Protein AF-A0A2N2APL4-F1 (afdb_monomer)

Sequence (90 aa):
MIQPGQRITEQKPVDDQSVGFGDLLKQAIDEVNSLDQQSSDMKTKLVTGQIDDIAQVMIAAEKSNIAFQLTLQIRNKVIEAYQEIMRMQI

pLDDT: mean 73.27, std 14.98, range [44.41, 95.06]

Mean predicted aligned error: 18.37 Å

Foldseek 3Di:
DDDDDDDDDDDDDPPPPPCDPVNVVVVVVVVVVVVVVVVVVVVVVVVVPDDDDPPVVVVVVVVVVVVVVVVVVVVVVVVVVVVVVVVVVD

Structure (mmCIF, N/CA/C/O backbone):
data_AF-A0A2N2APL4-F1
#
_entry.id   AF-A0A2N2APL4-F1
#
loop_
_atom_site.group_PDB
_atom_site.id
_atom_site.type_symbol
_atom_site.label_atom_id
_atom_site.label_alt_id
_atom_site.label_comp_id
_atom_site.label_asym_id
_atom_site.label_entity_id
_atom_site.label_seq_id
_atom_site.pdbx_PDB_ins_code
_atom_site.Cartn_x
_atom_site.Cartn_y
_atom_site.Cartn_z
_atom_site.occupancy
_atom_site.B_iso_or_equiv
_atom_site.auth_seq_id
_atom_site.auth_comp_id
_atom_site.auth_asym_id
_atom_site.auth_atom_id
_atom_site.pdbx_PDB_model_num
ATOM 1 N N . MET A 1 1 ? 47.594 -29.359 -43.724 1.00 46.00 1 MET A N 1
ATOM 2 C CA . MET A 1 1 ? 47.034 -27.992 -43.863 1.00 46.00 1 MET A CA 1
ATOM 3 C C . MET A 1 1 ? 45.546 -28.030 -43.491 1.00 46.00 1 MET A C 1
ATOM 5 O O . MET A 1 1 ? 45.035 -29.122 -43.278 1.00 46.00 1 MET A O 1
ATOM 9 N N . ILE A 1 2 ? 44.911 -26.870 -43.303 1.00 45.41 2 ILE A N 1
ATOM 10 C CA . ILE A 1 2 ? 43.655 -26.619 -42.545 1.00 45.41 2 ILE A CA 1
ATOM 11 C C . ILE A 1 2 ? 42.475 -26.467 -43.561 1.00 45.41 2 ILE A C 1
ATOM 13 O O . ILE A 1 2 ? 42.768 -26.120 -44.700 1.00 45.41 2 ILE A O 1
ATOM 17 N N . GLN A 1 3 ? 41.173 -26.740 -43.331 1.00 55.94 3 GLN A N 1
ATOM 18 C CA . GLN A 1 3 ? 40.322 -26.922 -42.127 1.00 55.94 3 GLN A CA 1
ATOM 19 C C . GLN A 1 3 ? 39.128 -27.887 -42.391 1.00 55.94 3 GLN A C 1
ATOM 21 O O . GLN A 1 3 ? 38.716 -28.004 -43.546 1.00 55.94 3 GLN A O 1
ATOM 26 N N . PRO A 1 4 ? 38.491 -28.503 -41.368 1.00 54.75 4 PRO A N 1
ATOM 27 C CA . PRO A 1 4 ? 37.176 -29.147 -41.501 1.00 54.75 4 PRO A CA 1
ATOM 28 C C . PRO A 1 4 ? 36.013 -28.181 -41.185 1.00 54.75 4 PRO A C 1
ATOM 30 O O . PRO A 1 4 ? 35.996 -27.553 -40.129 1.00 54.75 4 PRO A O 1
ATOM 33 N N . GLY A 1 5 ? 35.013 -28.092 -42.071 1.00 54.97 5 GLY A N 1
ATOM 34 C CA . GLY A 1 5 ? 33.782 -27.313 -41.857 1.00 54.97 5 GLY A CA 1
ATOM 35 C C . GLY A 1 5 ? 32.641 -28.180 -41.317 1.00 54.97 5 GLY A C 1
ATOM 36 O O . GLY A 1 5 ? 32.147 -29.061 -42.018 1.00 54.97 5 GLY A O 1
ATOM 37 N N . GLN A 1 6 ? 32.235 -27.958 -40.065 1.00 56.72 6 GLN A N 1
ATOM 38 C CA . GLN A 1 6 ? 31.238 -28.784 -39.375 1.00 56.72 6 GLN A CA 1
ATOM 39 C C . GLN A 1 6 ? 29.797 -28.484 -39.820 1.00 56.72 6 GLN A C 1
ATOM 41 O O . GLN A 1 6 ? 29.424 -27.339 -40.061 1.00 56.72 6 GLN A O 1
ATOM 46 N N . ARG A 1 7 ? 28.957 -29.526 -39.846 1.00 55.06 7 ARG A N 1
ATOM 47 C CA . ARG A 1 7 ? 27.495 -29.392 -39.912 1.00 55.06 7 ARG A CA 1
ATOM 48 C C . ARG A 1 7 ? 26.955 -28.981 -38.538 1.00 55.06 7 ARG A C 1
ATOM 50 O O . ARG A 1 7 ? 27.049 -29.776 -37.609 1.00 55.06 7 ARG A O 1
ATOM 57 N N . ILE A 1 8 ? 26.332 -27.809 -38.455 1.00 60.19 8 ILE A N 1
ATOM 58 C CA . ILE A 1 8 ? 25.417 -27.401 -37.375 1.00 60.19 8 ILE A CA 1
ATOM 59 C C . ILE A 1 8 ? 24.220 -26.691 -38.033 1.00 60.19 8 ILE A C 1
ATOM 61 O O . ILE A 1 8 ? 24.320 -25.555 -38.473 1.00 60.19 8 ILE A O 1
ATOM 65 N N . THR A 1 9 ? 23.208 -27.449 -38.462 1.00 49.25 9 THR A N 1
ATOM 66 C CA . THR A 1 9 ? 21.908 -27.572 -37.765 1.00 49.25 9 THR A CA 1
ATOM 67 C C . THR A 1 9 ? 21.214 -26.235 -37.513 1.00 49.25 9 THR A C 1
ATOM 69 O O . THR A 1 9 ? 21.584 -25.509 -36.593 1.00 49.25 9 THR A O 1
ATOM 72 N N . GLU A 1 10 ? 20.141 -25.981 -38.267 1.00 55.00 10 GLU A N 1
ATOM 73 C CA . GLU A 1 10 ? 19.102 -25.016 -37.898 1.00 55.00 10 GLU A CA 1
ATOM 74 C C . GLU A 1 10 ? 18.631 -25.276 -36.462 1.00 55.00 10 GLU A C 1
ATOM 76 O O . GLU A 1 10 ? 18.031 -26.313 -36.176 1.00 55.00 10 GLU A O 1
ATOM 81 N N . GLN A 1 11 ? 18.866 -24.321 -35.564 1.00 46.41 11 GLN A N 1
ATOM 82 C CA . GLN A 1 11 ? 18.147 -24.248 -34.299 1.00 46.41 11 GLN A CA 1
ATOM 83 C C . GLN A 1 11 ? 17.083 -23.161 -34.418 1.00 46.41 11 GLN A C 1
ATOM 85 O O . GLN A 1 11 ? 17.327 -21.968 -34.252 1.00 46.41 11 GLN A O 1
ATOM 90 N N . LYS A 1 12 ? 15.882 -23.638 -34.756 1.00 49.88 12 LYS A N 1
ATOM 91 C CA . LYS A 1 12 ? 14.592 -22.976 -34.538 1.00 49.88 12 LYS A CA 1
ATOM 92 C C . LYS A 1 12 ? 14.572 -22.394 -33.108 1.00 49.88 12 LYS A C 1
ATOM 94 O O . LYS A 1 12 ? 15.138 -23.046 -32.229 1.00 49.88 12 LYS A O 1
ATOM 99 N N . PRO A 1 13 ? 13.985 -21.202 -32.868 1.00 44.41 13 PRO A N 1
ATOM 100 C CA . PRO A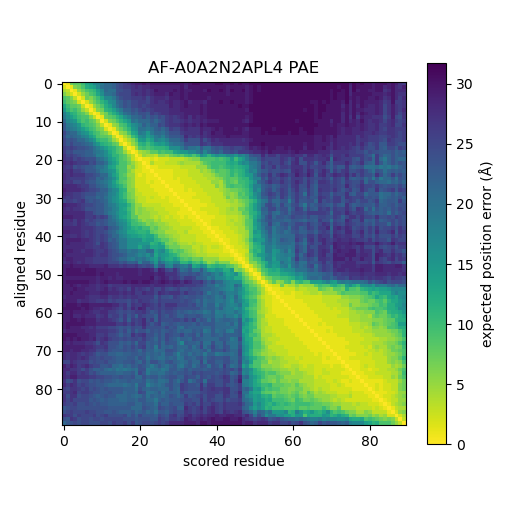 1 13 ? 14.110 -20.514 -31.585 1.00 44.41 13 PRO A CA 1
ATOM 101 C C . PRO A 1 13 ? 13.747 -21.435 -30.425 1.00 44.41 13 PRO A C 1
ATOM 103 O O . PRO A 1 13 ? 12.749 -22.156 -30.491 1.00 44.41 13 PRO A O 1
ATOM 106 N N . VAL A 1 14 ? 14.581 -21.401 -29.385 1.00 52.53 14 VAL A N 1
ATOM 107 C CA . VAL A 1 14 ? 14.291 -22.056 -28.114 1.00 52.53 14 VAL A CA 1
ATOM 108 C C . VAL A 1 14 ? 13.004 -21.435 -27.591 1.00 52.53 14 VAL A C 1
ATOM 110 O O . VAL A 1 14 ? 12.969 -20.244 -27.288 1.00 52.53 14 VAL A O 1
ATOM 113 N N . ASP A 1 15 ? 11.953 -22.249 -27.549 1.00 49.56 15 ASP A N 1
ATOM 114 C CA . ASP A 1 15 ? 10.726 -21.963 -26.818 1.00 49.56 15 ASP A CA 1
ATOM 115 C C . ASP A 1 15 ? 11.087 -21.965 -25.333 1.00 49.56 15 ASP A C 1
ATOM 117 O O . ASP A 1 15 ? 11.080 -22.997 -24.659 1.00 49.56 15 ASP A O 1
ATOM 121 N N . ASP A 1 16 ? 11.557 -20.809 -24.872 1.00 48.03 16 ASP A N 1
ATOM 122 C CA . ASP A 1 16 ? 11.894 -20.581 -23.484 1.00 48.03 16 ASP A CA 1
ATOM 123 C C . ASP A 1 16 ? 10.586 -20.587 -22.699 1.00 48.03 16 ASP A C 1
ATOM 125 O O . ASP A 1 16 ? 9.856 -19.600 -22.658 1.00 48.03 16 ASP A O 1
ATOM 129 N N . GLN A 1 17 ? 10.300 -21.726 -22.069 1.00 52.84 17 GLN A N 1
ATOM 130 C CA . GLN A 1 17 ? 9.239 -21.903 -21.077 1.00 52.84 17 GLN A CA 1
ATOM 131 C C . GLN A 1 17 ? 9.588 -21.158 -19.767 1.00 52.84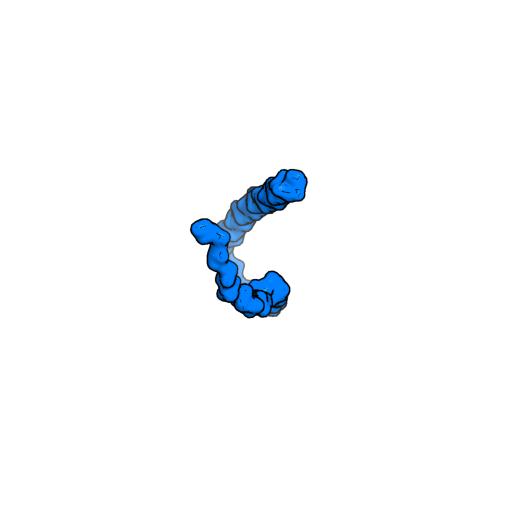 17 GLN A C 1
ATOM 133 O O . GLN A 1 17 ? 9.347 -21.647 -18.661 1.00 52.84 17 GLN A O 1
ATOM 138 N N . SER A 1 18 ? 10.177 -19.965 -19.886 1.00 54.94 18 SER A N 1
ATOM 139 C CA . SER A 1 18 ? 10.159 -18.963 -18.840 1.00 54.94 18 SER A CA 1
ATOM 140 C C . SER A 1 18 ? 8.731 -18.440 -18.739 1.00 54.94 18 SER A C 1
ATOM 142 O O . SER A 1 18 ? 8.097 -18.092 -19.735 1.00 54.94 18 SER A O 1
ATOM 144 N N . VAL A 1 19 ? 8.194 -18.416 -17.517 1.00 61.97 19 VAL A N 1
ATOM 145 C CA . VAL A 1 19 ? 6.898 -17.784 -17.250 1.00 61.97 19 VAL A CA 1
ATOM 146 C C . VAL A 1 19 ? 7.019 -16.336 -17.706 1.00 61.97 19 VAL A C 1
ATOM 148 O O . VAL A 1 19 ? 7.807 -15.572 -17.140 1.00 61.97 19 VAL A O 1
ATOM 151 N N . GLY A 1 20 ? 6.296 -15.980 -18.769 1.00 76.75 20 GLY A N 1
ATOM 152 C CA . GLY A 1 20 ? 6.488 -14.704 -19.433 1.00 76.75 20 GLY A CA 1
ATOM 153 C C . GLY A 1 20 ? 6.209 -13.563 -18.464 1.00 76.75 20 GLY A C 1
ATOM 154 O O . GLY A 1 20 ? 5.317 -13.654 -17.621 1.00 76.75 20 GLY A O 1
ATOM 155 N N . PHE A 1 21 ? 6.918 -12.440 -18.601 1.00 71.94 21 PHE A N 1
ATOM 156 C CA . PHE A 1 21 ? 6.636 -11.253 -17.784 1.00 71.94 21 PHE A CA 1
ATOM 157 C C . PHE A 1 21 ? 5.150 -10.837 -17.856 1.00 71.94 21 PHE A C 1
ATOM 159 O O . PHE A 1 21 ? 4.589 -10.376 -16.866 1.00 71.94 21 PHE A O 1
ATOM 166 N N . GLY A 1 22 ? 4.493 -11.065 -19.001 1.00 77.69 22 GLY A N 1
ATOM 167 C CA . GLY A 1 22 ? 3.050 -10.871 -19.167 1.00 77.69 22 GLY A CA 1
ATOM 168 C C . GLY A 1 22 ? 2.180 -11.839 -18.353 1.00 77.69 22 GLY A C 1
ATOM 169 O O . GLY A 1 22 ? 1.162 -11.411 -17.813 1.00 77.69 22 GLY A O 1
ATOM 170 N N . ASP A 1 23 ? 2.584 -13.103 -18.208 1.00 78.31 23 ASP A N 1
ATOM 171 C CA . ASP A 1 23 ? 1.885 -14.084 -17.368 1.00 78.31 23 ASP A CA 1
ATOM 172 C C . ASP A 1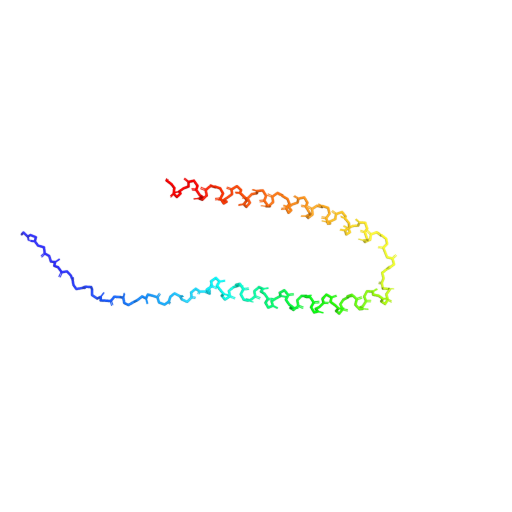 23 ? 2.061 -13.751 -15.884 1.00 78.31 23 ASP A C 1
ATOM 174 O O . ASP A 1 23 ? 1.086 -13.754 -15.135 1.00 78.31 23 ASP A O 1
ATOM 178 N N . LEU A 1 24 ? 3.275 -13.359 -15.481 1.00 76.44 24 LEU A N 1
ATOM 179 C CA . LEU A 1 24 ? 3.571 -12.911 -14.118 1.00 76.44 24 LEU A CA 1
ATOM 180 C C . LEU A 1 24 ? 2.771 -11.645 -13.752 1.00 76.44 24 LEU A C 1
ATOM 182 O O . LEU A 1 24 ? 2.203 -11.550 -12.665 1.00 76.44 24 LEU A O 1
ATOM 186 N N . LEU A 1 25 ? 2.679 -10.686 -14.683 1.00 78.94 25 LEU A N 1
ATOM 187 C CA . LEU A 1 25 ? 1.880 -9.467 -14.534 1.00 78.94 25 LEU A CA 1
ATOM 188 C C . LEU A 1 25 ? 0.381 -9.775 -14.437 1.00 78.94 25 LEU A C 1
ATOM 190 O O . LEU A 1 25 ? -0.314 -9.191 -13.606 1.00 78.94 25 LEU A O 1
ATOM 194 N N . LYS A 1 26 ? -0.122 -10.701 -15.260 1.00 83.06 26 LYS A N 1
ATOM 195 C CA . LYS A 1 26 ? -1.517 -11.148 -15.206 1.00 83.06 26 LYS A CA 1
ATOM 196 C C . LYS A 1 26 ? -1.831 -11.817 -13.867 1.00 83.06 26 LYS A C 1
ATOM 198 O O . LYS A 1 26 ? -2.819 -11.464 -13.233 1.00 83.06 26 LYS A O 1
ATOM 203 N N . GLN A 1 27 ? -0.955 -12.711 -13.413 1.00 82.81 27 GLN A N 1
ATOM 204 C CA . GLN A 1 27 ? -1.094 -13.416 -12.143 1.00 82.81 27 GLN A CA 1
ATOM 205 C C . GLN A 1 27 ? -1.104 -12.442 -10.951 1.00 82.81 27 GLN A C 1
ATOM 207 O O . GLN A 1 27 ? -1.942 -12.581 -10.065 1.00 82.81 27 GLN A O 1
ATOM 212 N N . ALA A 1 28 ? -0.267 -11.397 -10.981 1.00 76.94 28 ALA A N 1
ATOM 213 C CA . ALA A 1 28 ? -0.281 -10.330 -9.979 1.00 76.94 28 ALA A CA 1
ATOM 214 C C . ALA A 1 28 ? -1.579 -9.490 -9.997 1.00 76.94 28 ALA A C 1
ATOM 216 O O . ALA A 1 28 ? -2.068 -9.094 -8.940 1.00 76.94 28 ALA A O 1
ATOM 217 N N . ILE A 1 29 ? -2.166 -9.225 -11.172 1.00 85.88 29 ILE A N 1
ATOM 218 C CA . ILE A 1 29 ? -3.460 -8.523 -11.285 1.00 85.88 29 ILE A CA 1
ATOM 219 C C . ILE A 1 29 ? -4.603 -9.384 -10.721 1.00 85.88 29 ILE A C 1
ATOM 221 O O . ILE A 1 29 ? -5.435 -8.877 -9.964 1.00 85.88 29 ILE A O 1
ATOM 225 N N . ASP A 1 30 ? -4.622 -10.680 -11.039 1.00 87.94 30 ASP A N 1
ATOM 226 C CA . ASP A 1 30 ? -5.615 -11.627 -10.517 1.00 87.94 30 ASP A CA 1
ATOM 227 C C . ASP A 1 30 ? -5.488 -11.789 -8.982 1.00 87.94 30 ASP A C 1
ATOM 229 O O . ASP A 1 30 ? -6.495 -11.843 -8.268 1.00 87.94 30 ASP A O 1
ATOM 233 N N . GLU A 1 31 ? -4.261 -11.781 -8.449 1.00 84.50 31 GLU A N 1
ATOM 234 C CA . GLU A 1 31 ? -3.982 -11.825 -7.008 1.00 84.50 31 GLU A CA 1
ATOM 235 C C . GLU A 1 31 ? -4.445 -10.550 -6.276 1.00 84.50 31 GLU A C 1
ATOM 237 O O . GLU A 1 31 ? -5.093 -10.644 -5.230 1.00 84.50 31 GLU A O 1
ATOM 242 N N . VAL A 1 32 ? -4.216 -9.360 -6.849 1.00 84.88 32 VAL A N 1
ATOM 243 C CA . VAL A 1 32 ? -4.726 -8.082 -6.308 1.00 84.88 32 VAL A CA 1
ATOM 244 C C . VAL A 1 32 ? -6.258 -8.058 -6.262 1.00 84.88 32 VAL A C 1
ATOM 246 O O . VAL A 1 32 ? -6.832 -7.599 -5.274 1.00 84.88 32 VAL A O 1
ATOM 249 N N . ASN A 1 33 ? -6.930 -8.590 -7.286 1.00 86.25 33 ASN A N 1
ATOM 250 C CA . ASN A 1 33 ? -8.393 -8.682 -7.328 1.00 86.25 33 ASN A CA 1
ATOM 251 C C . ASN A 1 33 ? -8.936 -9.610 -6.215 1.00 86.25 33 ASN A C 1
ATOM 253 O O . ASN A 1 33 ? -9.855 -9.250 -5.477 1.00 86.25 33 ASN A O 1
ATOM 257 N N . SER A 1 34 ? -8.297 -10.769 -6.016 1.00 85.69 34 SER A N 1
ATOM 258 C CA . SER A 1 34 ? -8.600 -11.691 -4.906 1.00 85.69 34 SER A CA 1
ATOM 259 C C . SER A 1 34 ? -8.396 -11.044 -3.524 1.00 85.69 34 SER A C 1
ATOM 261 O O . SER A 1 34 ? -9.216 -11.216 -2.614 1.00 85.69 34 SER A O 1
ATOM 263 N N . LEU A 1 35 ? -7.334 -10.245 -3.371 1.00 78.06 35 LEU A N 1
ATOM 264 C CA . LEU A 1 35 ? -7.036 -9.494 -2.150 1.00 78.06 35 LEU A CA 1
ATOM 265 C C . LEU A 1 35 ? -8.072 -8.402 -1.847 1.00 78.06 35 LEU A C 1
ATOM 267 O O . LEU A 1 35 ? -8.442 -8.248 -0.682 1.00 78.06 35 LEU A O 1
ATOM 271 N N . ASP A 1 36 ? -8.582 -7.669 -2.843 1.00 78.56 36 ASP A N 1
ATOM 272 C CA . ASP A 1 36 ? -9.620 -6.652 -2.604 1.00 78.56 36 ASP A CA 1
ATOM 273 C C . ASP A 1 36 ? -10.978 -7.276 -2.237 1.00 78.56 36 ASP A C 1
ATOM 275 O O . ASP A 1 36 ? -11.667 -6.794 -1.327 1.00 78.56 36 ASP A O 1
ATOM 279 N N . GLN A 1 37 ? -11.318 -8.422 -2.839 1.00 85.00 37 GLN A N 1
ATOM 280 C CA . GLN A 1 37 ? -12.497 -9.203 -2.458 1.00 85.00 37 GLN A CA 1
ATOM 281 C C . GLN A 1 37 ? -12.403 -9.672 -0.991 1.00 85.00 37 GLN A C 1
ATOM 283 O O . GLN A 1 37 ? -13.330 -9.445 -0.210 1.00 85.00 37 GLN A O 1
ATOM 288 N N . GLN A 1 38 ? -11.258 -10.232 -0.572 1.00 80.31 38 GLN A N 1
ATOM 289 C CA . GLN A 1 38 ? -11.009 -10.572 0.839 1.00 80.31 38 GLN A CA 1
ATOM 290 C C . GLN A 1 38 ? -10.995 -9.341 1.756 1.00 80.31 38 GLN A C 1
ATOM 292 O O . GLN A 1 38 ? -11.465 -9.410 2.894 1.00 80.31 38 GLN A O 1
ATOM 297 N N . SER A 1 39 ? -10.477 -8.207 1.280 1.00 70.31 39 SER A N 1
ATOM 298 C CA . SER A 1 39 ? -10.478 -6.942 2.017 1.00 70.31 39 SER A CA 1
ATOM 299 C C . SER A 1 39 ? -11.904 -6.462 2.287 1.00 70.31 39 SER A C 1
ATOM 301 O O . SER A 1 39 ? -12.200 -6.007 3.389 1.00 70.31 39 SER A O 1
ATOM 303 N N . SER A 1 40 ? -12.818 -6.611 1.327 1.00 76.31 40 SER A N 1
ATOM 304 C CA . SER A 1 40 ? -14.236 -6.266 1.488 1.00 76.31 40 SER A CA 1
ATOM 305 C C . SER A 1 40 ? -14.966 -7.180 2.483 1.00 76.31 40 SER A C 1
ATOM 307 O O . SER A 1 40 ? -15.706 -6.688 3.342 1.00 76.31 40 SER A O 1
ATOM 309 N N . ASP A 1 41 ? -14.669 -8.481 2.480 1.00 75.69 41 ASP A N 1
ATOM 310 C CA . ASP A 1 41 ? -15.155 -9.419 3.504 1.00 75.69 41 ASP A CA 1
ATOM 311 C C . ASP A 1 41 ? -14.600 -9.096 4.904 1.0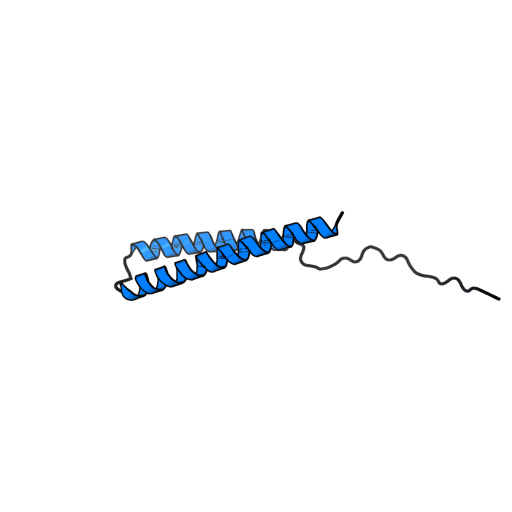0 75.69 41 ASP A C 1
ATOM 313 O O . ASP A 1 41 ? -15.326 -9.151 5.902 1.00 75.69 41 ASP A O 1
ATOM 317 N N . MET A 1 42 ? -13.319 -8.722 5.005 1.00 65.75 42 MET A N 1
ATOM 318 C CA . MET A 1 42 ? -12.705 -8.31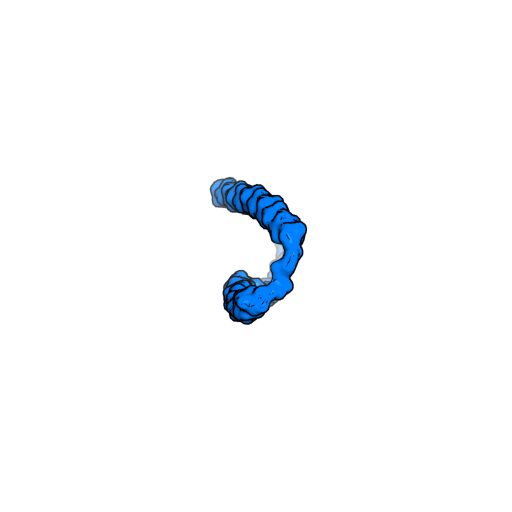5 6.273 1.00 65.75 42 MET A CA 1
ATOM 319 C C . MET A 1 42 ? -13.226 -6.967 6.777 1.00 65.75 42 MET A C 1
ATOM 321 O O . MET A 1 42 ? -13.487 -6.854 7.971 1.00 65.75 42 MET A O 1
ATOM 325 N N . LYS A 1 43 ? -13.463 -5.978 5.904 1.00 64.19 43 LYS A N 1
ATOM 326 C CA . LYS A 1 43 ? -14.149 -4.719 6.260 1.00 64.19 43 LYS A CA 1
ATOM 327 C C . LYS A 1 43 ? -15.534 -5.017 6.839 1.00 64.19 43 LYS A C 1
ATOM 329 O O . LYS A 1 43 ? -15.867 -4.508 7.904 1.00 64.19 43 LYS A O 1
ATOM 334 N N . THR A 1 44 ? -16.296 -5.903 6.195 1.00 66.56 44 THR A N 1
ATOM 335 C CA . THR A 1 44 ? -17.622 -6.333 6.673 1.00 66.56 44 THR A CA 1
ATOM 336 C C . THR A 1 44 ? -17.548 -6.940 8.078 1.00 66.56 44 THR A C 1
ATOM 338 O O . THR A 1 44 ? -18.345 -6.583 8.942 1.00 66.56 44 THR A O 1
ATOM 341 N N . LYS A 1 45 ? -16.547 -7.788 8.351 1.00 61.38 45 LYS A N 1
ATOM 342 C CA . LYS A 1 45 ? -16.300 -8.350 9.693 1.00 61.38 45 LYS A CA 1
ATOM 343 C C . LYS A 1 45 ? -15.825 -7.292 10.700 1.00 61.38 45 LYS A C 1
ATOM 345 O O . LYS A 1 45 ? -16.265 -7.319 11.846 1.00 61.38 45 LYS A O 1
ATOM 350 N N . LEU A 1 46 ? -14.998 -6.330 10.288 1.00 60.22 46 LEU A N 1
ATOM 351 C CA . LEU A 1 46 ? -14.474 -5.268 11.155 1.00 60.22 46 LEU A CA 1
ATOM 352 C C . LEU A 1 46 ? -15.582 -4.340 11.680 1.00 60.22 46 LEU A C 1
ATOM 354 O O . LEU A 1 46 ? -15.575 -3.994 12.859 1.00 60.22 46 LEU A O 1
ATOM 358 N N . VAL A 1 47 ? -16.575 -4.007 10.845 1.00 63.25 47 VAL A N 1
ATOM 359 C CA . VAL A 1 47 ? -17.743 -3.196 11.253 1.00 63.25 47 VAL A CA 1
ATOM 360 C C . VAL A 1 47 ? -18.600 -3.909 12.321 1.00 63.25 47 VAL A C 1
ATOM 362 O O . VAL A 1 47 ? -19.372 -3.253 13.014 1.00 63.25 47 VAL A O 1
ATOM 365 N N . THR A 1 48 ? -18.419 -5.221 12.541 1.00 64.56 48 THR A N 1
ATOM 366 C CA . THR A 1 48 ? -19.069 -5.957 13.649 1.00 64.56 48 THR A CA 1
ATOM 367 C C . THR A 1 48 ? -18.379 -5.814 15.017 1.00 64.56 48 THR A C 1
ATOM 369 O O . THR A 1 48 ? -18.905 -6.328 15.998 1.00 64.56 48 THR A O 1
ATOM 372 N N . GLY A 1 49 ? -17.253 -5.088 15.114 1.00 53.50 49 GLY A N 1
ATOM 373 C CA . GLY A 1 49 ? -16.731 -4.558 16.387 1.00 53.50 49 GLY A CA 1
ATOM 374 C C . GLY A 1 49 ? -15.985 -5.544 17.300 1.00 53.50 49 GLY A C 1
ATOM 375 O O . GLY A 1 49 ? -16.298 -5.627 18.479 1.00 53.50 49 GLY A O 1
ATOM 376 N N . GLN A 1 50 ? -14.999 -6.286 16.781 1.00 56.72 50 GLN A N 1
ATOM 377 C CA . GLN A 1 50 ? -14.351 -7.411 17.493 1.00 56.72 50 GLN A CA 1
ATOM 378 C C . GLN A 1 50 ? -12.964 -7.125 18.127 1.00 56.72 50 GLN A C 1
ATOM 380 O O . GLN A 1 50 ? -12.182 -8.062 18.283 1.00 56.72 50 GLN A O 1
ATOM 385 N N . ILE A 1 51 ? -12.588 -5.874 18.442 1.00 53.09 51 ILE A N 1
ATOM 386 C CA . ILE A 1 51 ? -11.222 -5.565 18.935 1.00 53.09 51 ILE A CA 1
ATOM 387 C C . ILE A 1 51 ? -11.235 -4.564 20.105 1.00 53.09 51 ILE A C 1
ATOM 389 O O . ILE A 1 51 ? -11.419 -3.368 19.895 1.00 53.09 51 ILE A O 1
ATOM 393 N N . ASP A 1 52 ? -10.949 -5.062 21.314 1.00 56.03 52 ASP A N 1
ATOM 394 C CA . ASP A 1 52 ? -10.900 -4.298 22.579 1.00 56.03 52 ASP A CA 1
ATOM 395 C C . ASP A 1 52 ? -9.472 -3.898 23.032 1.00 56.03 52 ASP A C 1
ATOM 397 O O . ASP A 1 52 ? -9.287 -3.297 24.091 1.00 56.03 52 ASP A O 1
ATOM 401 N N . ASP A 1 53 ? -8.431 -4.242 22.266 1.00 62.34 53 ASP A N 1
ATOM 402 C CA . ASP A 1 53 ? -7.035 -4.179 22.725 1.00 62.34 53 ASP A CA 1
ATOM 403 C C . ASP A 1 53 ? -6.249 -2.978 22.156 1.00 62.34 53 ASP A C 1
ATOM 405 O O . ASP A 1 53 ? -5.621 -3.035 21.093 1.00 62.34 53 ASP A O 1
ATOM 409 N N . ILE A 1 54 ? -6.243 -1.874 22.911 1.00 67.75 54 ILE A N 1
ATOM 410 C CA . ILE A 1 54 ? -5.500 -0.639 22.592 1.00 67.75 54 ILE A CA 1
ATOM 411 C C . ILE A 1 54 ? -3.985 -0.895 22.449 1.00 67.75 54 ILE A C 1
ATOM 413 O O . ILE A 1 54 ? -3.318 -0.217 21.660 1.00 67.75 54 ILE A O 1
ATOM 417 N N . ALA A 1 55 ? -3.422 -1.885 23.156 1.00 73.25 55 ALA A N 1
ATOM 418 C CA . ALA A 1 55 ? -1.996 -2.195 23.053 1.00 73.25 55 ALA A CA 1
ATOM 419 C C . ALA A 1 55 ? -1.649 -2.778 21.673 1.00 73.25 55 ALA A C 1
ATOM 421 O O . ALA A 1 55 ? -0.622 -2.412 21.094 1.00 73.25 55 ALA A O 1
ATOM 422 N N . GLN A 1 56 ? -2.530 -3.601 21.091 1.00 75.94 56 GLN A N 1
ATOM 423 C CA . GLN A 1 56 ? -2.360 -4.085 19.717 1.00 75.94 56 GLN A CA 1
ATOM 424 C C . GLN A 1 56 ? -2.423 -2.955 18.687 1.00 75.94 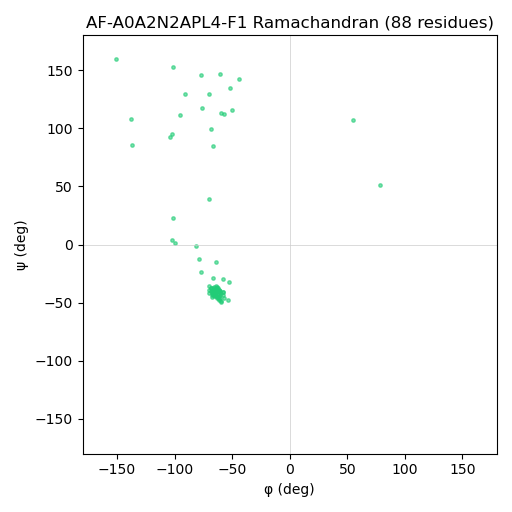56 GLN A C 1
ATOM 426 O O . GLN A 1 56 ? -1.629 -2.965 17.746 1.00 75.94 56 GLN A O 1
ATOM 431 N N . VAL A 1 57 ? -3.294 -1.956 18.876 1.00 81.31 57 VAL A N 1
ATOM 432 C CA . VAL A 1 57 ? -3.371 -0.788 17.979 1.00 81.31 57 VAL A CA 1
ATOM 433 C C . VAL A 1 57 ? -2.051 -0.009 17.981 1.00 81.31 57 VAL A C 1
ATOM 435 O O . VAL A 1 57 ? -1.538 0.322 16.912 1.00 81.31 57 VAL A O 1
ATOM 438 N N . MET A 1 58 ? -1.448 0.220 19.153 1.00 84.25 58 MET A N 1
ATOM 439 C CA . MET A 1 58 ? -0.144 0.895 19.239 1.00 84.25 58 MET A CA 1
ATOM 440 C C . MET A 1 58 ? 0.994 0.062 18.627 1.00 84.25 58 MET A C 1
ATOM 442 O O . MET A 1 58 ? 1.820 0.600 17.891 1.00 84.25 58 MET A O 1
ATOM 446 N N . ILE A 1 59 ? 1.012 -1.258 18.852 1.00 86.06 59 ILE A N 1
ATOM 447 C CA . ILE A 1 59 ? 1.999 -2.164 18.236 1.00 86.06 59 ILE A CA 1
ATOM 448 C C . ILE A 1 59 ? 1.845 -2.195 16.705 1.00 86.06 59 ILE A C 1
ATOM 450 O O . ILE A 1 59 ? 2.844 -2.229 15.986 1.00 86.06 59 ILE A O 1
ATOM 454 N N . ALA A 1 60 ? 0.613 -2.179 16.191 1.00 82.88 60 ALA A N 1
ATOM 455 C CA . ALA A 1 60 ? 0.339 -2.134 14.757 1.00 82.88 60 ALA A CA 1
ATOM 456 C C . ALA A 1 60 ? 0.775 -0.797 14.134 1.00 82.88 60 ALA A C 1
ATOM 458 O O . ALA A 1 60 ? 1.389 -0.799 13.066 1.00 82.88 60 ALA A O 1
ATOM 459 N N . ALA A 1 61 ? 0.525 0.326 14.816 1.00 85.75 61 ALA A N 1
ATOM 460 C CA . ALA A 1 61 ? 0.974 1.648 14.383 1.00 85.75 61 ALA A CA 1
ATOM 461 C C . ALA A 1 61 ? 2.509 1.729 14.293 1.00 85.75 61 ALA A C 1
ATOM 463 O O . ALA A 1 61 ? 3.038 2.157 13.266 1.00 85.75 61 ALA A O 1
ATOM 464 N N . GLU A 1 62 ? 3.226 1.239 15.309 1.00 89.69 62 GLU A N 1
ATOM 465 C CA . GLU A 1 62 ? 4.694 1.252 15.322 1.00 89.69 62 GLU A CA 1
ATOM 466 C C . GLU A 1 62 ? 5.291 0.328 14.247 1.00 89.69 62 GLU A C 1
ATOM 468 O O . GLU A 1 62 ? 6.183 0.729 13.498 1.00 89.69 62 GLU A O 1
ATOM 473 N N . LYS A 1 63 ? 4.731 -0.879 14.069 1.00 87.62 63 LYS A N 1
ATOM 474 C CA . LYS A 1 63 ? 5.099 -1.768 12.950 1.00 87.62 63 LYS A CA 1
ATOM 475 C C . LYS A 1 63 ? 4.884 -1.102 11.589 1.00 87.62 63 LYS A C 1
ATOM 477 O O . LYS A 1 63 ? 5.728 -1.251 10.708 1.00 87.62 63 LYS A O 1
ATOM 482 N N . SER A 1 64 ? 3.782 -0.370 11.418 1.00 90.12 64 SER A N 1
ATOM 483 C CA . SER A 1 64 ? 3.468 0.342 10.173 1.00 90.12 64 SER A CA 1
ATOM 484 C C . SER A 1 64 ? 4.457 1.483 9.897 1.00 90.12 64 SER A C 1
ATOM 486 O O . SER A 1 64 ? 4.931 1.624 8.771 1.00 90.12 64 SER A O 1
ATOM 488 N N . ASN A 1 65 ? 4.857 2.234 10.929 1.00 93.00 65 ASN A N 1
ATOM 489 C CA . ASN A 1 65 ? 5.888 3.273 10.836 1.00 93.00 65 ASN A CA 1
ATOM 490 C C . ASN A 1 65 ? 7.241 2.690 10.376 1.00 93.00 65 ASN A C 1
ATOM 492 O O . ASN A 1 65 ? 7.829 3.163 9.401 1.00 93.00 65 ASN A O 1
ATOM 496 N N . ILE A 1 66 ? 7.694 1.601 11.007 1.00 95.06 66 ILE A N 1
ATOM 497 C CA . ILE A 1 66 ? 8.940 0.908 10.639 1.00 95.06 66 ILE A CA 1
ATOM 498 C C . ILE A 1 66 ? 8.866 0.359 9.201 1.00 95.06 66 ILE A C 1
ATOM 500 O O . ILE A 1 66 ? 9.795 0.554 8.413 1.00 95.06 66 ILE A O 1
ATOM 504 N N . ALA A 1 67 ? 7.753 -0.279 8.823 1.00 91.81 67 ALA A N 1
ATOM 505 C CA . ALA A 1 67 ? 7.549 -0.801 7.470 1.00 91.81 67 ALA A CA 1
ATOM 506 C C . ALA A 1 67 ? 7.524 0.313 6.406 1.00 91.81 67 ALA A C 1
ATOM 508 O O . ALA A 1 67 ? 8.075 0.145 5.315 1.00 91.81 67 ALA A O 1
ATOM 509 N N . PHE A 1 68 ? 6.946 1.474 6.723 1.00 93.81 68 PHE A N 1
ATOM 510 C CA . PHE A 1 68 ? 6.952 2.640 5.841 1.00 93.81 68 PHE A CA 1
ATOM 511 C C . PHE A 1 68 ? 8.369 3.199 5.642 1.00 93.81 68 PHE A C 1
ATOM 513 O O . PHE A 1 68 ? 8.779 3.439 4.505 1.00 93.81 68 PHE A O 1
ATOM 520 N N . GLN A 1 69 ? 9.160 3.326 6.714 1.00 92.44 69 GLN A N 1
ATOM 521 C CA . GLN A 1 69 ? 10.562 3.754 6.619 1.00 92.44 69 GLN A CA 1
ATOM 522 C C . GLN A 1 69 ? 11.401 2.791 5.764 1.00 92.44 69 GLN A C 1
ATOM 524 O O . GLN A 1 69 ? 12.145 3.235 4.886 1.00 92.44 69 GLN A O 1
ATOM 529 N N . LEU A 1 70 ? 11.225 1.477 5.946 1.00 93.81 70 LEU A N 1
ATOM 530 C CA . LEU A 1 70 ? 11.853 0.456 5.102 1.00 93.81 70 LEU A CA 1
ATOM 531 C C . LEU A 1 70 ? 11.422 0.587 3.629 1.00 93.81 70 LEU A C 1
ATOM 533 O O . LEU A 1 70 ? 12.259 0.525 2.729 1.00 93.81 70 LEU A O 1
ATOM 537 N N . THR A 1 71 ? 10.137 0.845 3.374 1.00 91.88 71 THR A N 1
ATOM 538 C CA . THR A 1 71 ? 9.596 1.048 2.018 1.00 91.88 71 THR A CA 1
ATOM 539 C C . THR A 1 71 ? 10.236 2.253 1.322 1.00 91.88 71 THR A C 1
ATOM 541 O O . THR A 1 71 ? 10.569 2.174 0.138 1.00 91.88 71 THR A O 1
ATOM 544 N N . LEU A 1 72 ? 10.483 3.354 2.043 1.00 94.62 72 LEU A N 1
ATOM 545 C CA . LEU A 1 72 ? 11.203 4.516 1.505 1.00 94.62 72 LEU A CA 1
ATOM 546 C C . LEU A 1 72 ? 12.659 4.1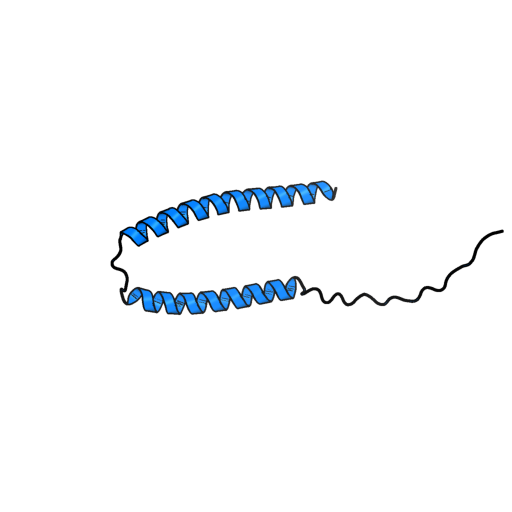79 1.141 1.00 94.62 72 LEU A C 1
ATOM 548 O O . LEU A 1 72 ? 13.137 4.603 0.088 1.00 94.62 72 LEU A O 1
ATOM 552 N N . GLN A 1 73 ? 13.354 3.386 1.963 1.00 91.38 73 GLN A N 1
ATOM 553 C CA . GLN A 1 73 ? 14.719 2.936 1.659 1.00 91.38 73 GLN A CA 1
ATOM 554 C C . GLN A 1 73 ? 14.759 2.020 0.426 1.00 91.38 73 GLN A C 1
ATOM 556 O O . GLN A 1 73 ? 15.604 2.215 -0.451 1.00 91.38 73 GLN A O 1
ATOM 561 N N . ILE A 1 74 ? 13.814 1.078 0.315 1.00 92.00 74 ILE A N 1
ATOM 562 C CA . ILE A 1 74 ? 13.673 0.201 -0.858 1.00 92.00 74 ILE A CA 1
ATOM 563 C C . ILE A 1 74 ? 13.382 1.031 -2.114 1.00 92.00 74 ILE A C 1
ATOM 565 O O . ILE A 1 74 ? 14.064 0.856 -3.120 1.00 92.00 74 ILE A O 1
ATOM 569 N N . ARG A 1 75 ? 12.442 1.989 -2.056 1.00 88.38 75 ARG A N 1
ATOM 570 C CA . ARG A 1 75 ? 12.143 2.901 -3.175 1.00 88.38 75 ARG A CA 1
ATOM 571 C C . ARG A 1 75 ? 13.403 3.611 -3.673 1.00 88.38 75 ARG A C 1
ATOM 573 O O . ARG A 1 75 ? 13.645 3.638 -4.878 1.00 88.38 75 ARG A O 1
ATOM 580 N N . ASN A 1 76 ? 14.202 4.164 -2.761 1.00 89.00 76 ASN A N 1
ATOM 581 C CA . ASN A 1 76 ? 15.436 4.862 -3.120 1.00 89.00 76 ASN A CA 1
ATOM 582 C C . ASN A 1 76 ? 16.438 3.904 -3.787 1.00 89.00 76 ASN A C 1
ATOM 584 O O . ASN A 1 76 ? 16.955 4.219 -4.857 1.00 89.00 76 ASN A O 1
ATOM 588 N N . LYS A 1 77 ? 16.629 2.695 -3.237 1.00 86.88 77 LYS A N 1
ATOM 589 C CA . LYS A 1 77 ? 17.513 1.672 -3.823 1.00 86.88 77 LYS A CA 1
ATOM 590 C C . LYS A 1 77 ? 17.058 1.174 -5.196 1.00 86.88 77 LYS A C 1
ATOM 592 O O . LYS A 1 77 ? 17.904 0.932 -6.051 1.00 86.88 77 LYS A O 1
ATOM 597 N N . VAL A 1 78 ? 15.752 1.064 -5.439 1.00 86.81 78 VAL A N 1
ATOM 598 C CA . VAL A 1 78 ? 15.205 0.702 -6.760 1.00 86.81 78 VAL A CA 1
ATOM 599 C C . VAL A 1 78 ? 15.451 1.816 -7.786 1.00 86.81 78 VAL A C 1
ATOM 601 O O . VAL A 1 78 ? 15.825 1.524 -8.920 1.00 86.81 78 VAL A O 1
ATOM 604 N N . ILE A 1 79 ? 15.310 3.088 -7.393 1.00 89.50 79 ILE A N 1
ATOM 605 C CA . ILE A 1 79 ? 15.627 4.233 -8.266 1.00 89.50 79 ILE A CA 1
ATOM 606 C C . ILE A 1 79 ? 17.131 4.282 -8.581 1.00 89.50 79 ILE A C 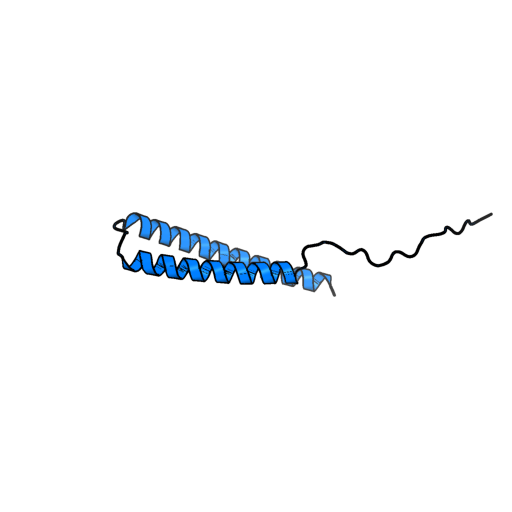1
ATOM 608 O O . ILE A 1 79 ? 17.496 4.480 -9.738 1.00 89.50 79 ILE A O 1
ATOM 612 N N . GLU A 1 80 ? 17.998 4.065 -7.587 1.00 86.31 80 GLU A N 1
ATOM 613 C CA . GLU A 1 80 ? 19.452 3.966 -7.786 1.00 86.31 80 GLU A CA 1
ATOM 614 C C . GLU A 1 80 ? 19.817 2.822 -8.747 1.00 86.31 80 GLU A C 1
ATOM 616 O O . GLU A 1 80 ? 20.543 3.048 -9.712 1.00 86.31 80 GLU A O 1
ATOM 621 N N . ALA A 1 81 ? 19.266 1.620 -8.543 1.00 85.31 81 ALA A N 1
ATOM 622 C CA . ALA A 1 81 ? 19.519 0.465 -9.406 1.00 85.31 81 ALA A CA 1
ATOM 623 C C . ALA A 1 81 ? 19.058 0.700 -10.856 1.00 85.31 81 ALA A C 1
ATOM 625 O O . ALA A 1 81 ? 19.766 0.339 -11.795 1.00 85.31 81 ALA A O 1
ATOM 626 N N . TYR A 1 82 ? 17.909 1.355 -11.054 1.00 85.69 82 TYR A N 1
ATOM 627 C CA . TYR A 1 82 ? 17.445 1.747 -12.386 1.00 85.69 82 TYR A CA 1
ATOM 628 C C . TYR A 1 82 ? 18.390 2.762 -13.051 1.00 85.69 82 TYR A C 1
ATOM 630 O O . TYR A 1 82 ? 18.736 2.606 -14.221 1.00 85.69 82 TYR A O 1
ATOM 638 N N . GLN A 1 83 ? 18.855 3.775 -12.309 1.00 83.56 83 GLN A N 1
ATOM 639 C CA . GLN A 1 83 ? 19.826 4.744 -12.829 1.00 83.56 83 GLN A CA 1
ATOM 640 C C . GLN A 1 83 ? 21.162 4.092 -13.203 1.00 83.56 83 GLN A C 1
ATOM 642 O O . GLN A 1 83 ? 21.756 4.488 -14.204 1.00 83.56 83 GLN A O 1
ATOM 647 N N . GLU A 1 84 ? 21.626 3.105 -12.436 1.00 80.31 84 GLU A N 1
ATOM 648 C CA . GLU A 1 84 ? 22.879 2.396 -12.713 1.00 80.31 84 GLU A CA 1
ATOM 649 C C . GLU A 1 84 ? 22.782 1.550 -13.992 1.00 80.31 84 GLU A C 1
ATOM 651 O O . GLU A 1 84 ? 23.641 1.655 -14.867 1.00 80.31 84 GLU A O 1
ATOM 656 N N . ILE A 1 85 ? 21.684 0.805 -14.174 1.00 80.69 85 ILE A N 1
ATOM 657 C CA . ILE A 1 85 ? 21.428 0.039 -15.407 1.00 80.69 85 ILE A CA 1
ATOM 658 C C . ILE A 1 85 ? 21.408 0.965 -16.634 1.00 80.69 85 ILE A C 1
ATOM 660 O O . ILE A 1 85 ? 21.996 0.634 -17.661 1.00 80.69 85 ILE A O 1
ATOM 664 N N . MET A 1 86 ? 20.796 2.150 -16.523 1.00 78.31 86 MET A N 1
ATOM 665 C CA . MET A 1 86 ? 20.764 3.136 -17.612 1.00 78.31 86 MET A CA 1
ATOM 666 C C . MET A 1 86 ? 22.154 3.723 -17.929 1.00 78.31 86 MET A C 1
ATOM 668 O O . MET A 1 86 ? 22.408 4.077 -19.077 1.00 78.31 86 MET A O 1
ATOM 672 N N . ARG A 1 87 ? 23.073 3.797 -16.953 1.00 73.19 87 ARG A N 1
ATOM 673 C CA . ARG A 1 87 ? 24.474 4.213 -17.178 1.00 73.19 87 ARG A CA 1
ATOM 674 C C . ARG A 1 87 ? 25.339 3.120 -17.803 1.00 73.19 87 ARG A C 1
ATOM 676 O O . ARG A 1 87 ? 26.333 3.449 -18.433 1.00 73.19 87 ARG A O 1
ATOM 683 N N . MET A 1 88 ? 24.975 1.847 -17.642 1.00 70.12 88 MET A N 1
ATOM 684 C CA . MET A 1 88 ? 25.672 0.720 -18.275 1.00 70.12 88 MET A CA 1
ATOM 685 C C . MET A 1 88 ? 25.312 0.517 -19.758 1.00 70.12 88 MET A C 1
ATOM 687 O O . MET A 1 88 ? 25.971 -0.275 -20.427 1.00 70.12 88 MET A O 1
ATOM 691 N N . GLN A 1 89 ? 24.256 1.167 -20.261 1.00 58.06 89 GLN A N 1
ATOM 692 C CA . GLN A 1 89 ? 23.741 0.983 -21.629 1.00 58.06 89 GLN A CA 1
ATOM 693 C C . GLN A 1 89 ? 24.138 2.100 -22.616 1.00 58.06 89 GLN A C 1
ATOM 695 O O . GLN A 1 89 ? 23.690 2.064 -23.764 1.00 58.06 89 GLN A O 1
ATOM 700 N N . ILE A 1 90 ? 24.954 3.071 -22.188 1.00 54.31 90 ILE A N 1
ATOM 701 C CA . ILE A 1 90 ? 25.496 4.165 -23.021 1.00 54.31 90 ILE A CA 1
ATOM 702 C C . ILE A 1 90 ? 26.982 3.976 -23.339 1.00 54.31 90 ILE A C 1
ATOM 704 O O . ILE A 1 90 ? 27.698 3.404 -22.489 1.00 54.31 90 ILE A O 1
#

Radius of gyration: 25.95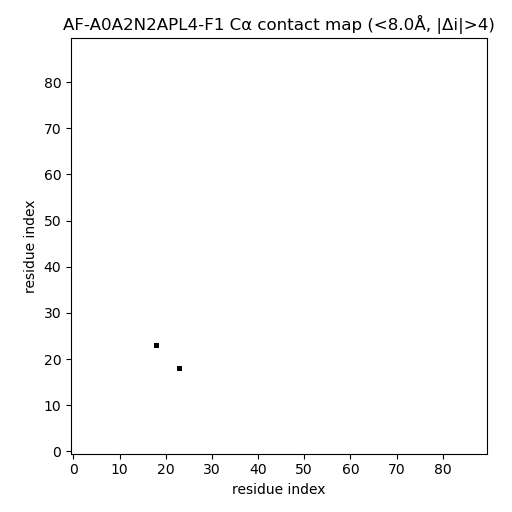 Å; Cα contacts (8 Å, |Δi|>4): 1; chains: 1; bounding box: 66×34×67 Å

Solvent-accessible surface area (backbone atoms only — not comparable to full-atom values): 5630 Å² total; per-residue (Å²): 140,86,84,88,86,79,90,77,76,91,76,73,80,80,82,69,87,60,83,44,72,67,54,54,51,49,50,52,53,56,48,51,52,55,49,51,55,51,47,53,56,48,50,59,55,54,76,70,66,88,79,89,57,67,67,57,55,54,52,50,51,52,53,49,52,54,51,50,55,50,48,54,53,51,53,52,52,53,52,51,52,52,55,51,55,60,62,72,75,110

Secondary structure (DSSP, 8-state):
--------------------HHHHHHHHHHHHHHHHHHHHHHHHHHTT-----HHHHHHHHHHHHHHHHHHHHHHHHHHHHHHHHHHTT-